Protein AF-A0A535TZI4-F1 (afdb_monomer)

Foldseek 3Di:
DDDDPDDPPDPDCPPPLVNQQDPADWDWDPVCCVVPVPDTDTDGCNCSRVVRD

Nearest PDB structures (foldseek):
  4l27-assembly1_D  TM=6.197E-01  e=5.116E-02  Homo sapiens

Secondary structure (DSSP, 8-state):
----------------GGGGSS---EEEE-TTTTT-TT--EEEE-GGGSTT--

Structure (mmCIF, N/CA/C/O backbone):
data_AF-A0A535TZI4-F1
#
_entry.id   AF-A0A535TZI4-F1
#
loop_
_atom_site.group_PDB
_atom_site.id
_atom_site.type_symbol
_atom_site.label_atom_id
_atom_site.label_alt_id
_atom_site.label_comp_id
_atom_site.label_asym_id
_atom_site.label_entity_id
_atom_site.label_seq_id
_atom_site.pdbx_PDB_ins_code
_atom_site.Cartn_x
_atom_site.Cartn_y
_atom_site.Cartn_z
_atom_site.occupancy
_atom_site.B_iso_or_equiv
_atom_site.auth_seq_id
_atom_site.auth_comp_id
_atom_site.auth_asym_id
_atom_site.auth_atom_id
_atom_site.pdbx_PDB_model_num
ATOM 1 N N . MET A 1 1 ? 13.574 -25.610 -45.496 1.00 51.25 1 MET A N 1
ATOM 2 C CA . MET A 1 1 ? 13.111 -25.174 -44.162 1.00 51.25 1 MET A CA 1
ATOM 3 C C . MET A 1 1 ? 13.134 -23.651 -44.129 1.00 51.25 1 MET A C 1
ATOM 5 O O . MET A 1 1 ? 14.231 -23.108 -44.060 1.00 51.25 1 MET A O 1
ATOM 9 N N . PRO A 1 2 ? 12.006 -22.939 -44.290 1.00 52.28 2 PRO A N 1
ATOM 10 C CA . PRO A 1 2 ? 12.040 -21.482 -44.291 1.00 52.28 2 PRO A CA 1
ATOM 11 C C . PRO A 1 2 ? 12.246 -20.975 -42.857 1.00 52.28 2 PRO A C 1
ATOM 13 O O . PRO A 1 2 ? 11.626 -21.470 -41.915 1.00 52.28 2 PRO A O 1
ATOM 16 N N . HIS A 1 3 ? 13.165 -20.026 -42.690 1.00 49.50 3 HIS A N 1
ATOM 17 C CA . HIS A 1 3 ? 13.423 -19.356 -41.421 1.00 49.50 3 HIS A CA 1
ATOM 18 C C . HIS A 1 3 ? 12.173 -18.600 -40.959 1.00 49.50 3 HIS A C 1
ATOM 20 O O . HIS A 1 3 ? 11.611 -17.788 -41.691 1.00 49.50 3 HIS A O 1
ATOM 26 N N . ARG A 1 4 ? 11.732 -18.887 -39.733 1.00 55.28 4 ARG A N 1
ATOM 27 C CA . ARG A 1 4 ? 10.614 -18.211 -39.077 1.00 55.28 4 ARG A CA 1
ATOM 28 C C . ARG A 1 4 ? 11.059 -16.783 -38.756 1.00 55.28 4 ARG A C 1
ATOM 30 O O . ARG A 1 4 ? 11.878 -16.588 -37.862 1.00 55.28 4 ARG A O 1
ATOM 37 N N . ALA A 1 5 ? 10.565 -15.804 -39.510 1.00 60.59 5 ALA A N 1
ATOM 38 C CA . ALA A 1 5 ? 10.755 -14.398 -39.181 1.00 60.59 5 ALA A CA 1
ATOM 39 C C . ALA A 1 5 ? 10.150 -14.133 -37.793 1.00 60.59 5 ALA A C 1
ATOM 41 O O . ALA A 1 5 ? 9.000 -14.492 -37.532 1.00 60.59 5 ALA A O 1
ATOM 42 N N . LEU A 1 6 ? 10.945 -13.557 -36.893 1.00 59.97 6 LEU A N 1
ATOM 43 C CA . LEU A 1 6 ? 10.472 -13.068 -35.604 1.00 59.97 6 LEU A CA 1
ATOM 44 C C . LEU A 1 6 ? 9.518 -11.905 -35.889 1.00 59.97 6 LEU A C 1
ATOM 46 O O . LEU A 1 6 ? 9.949 -10.840 -36.324 1.00 59.97 6 LEU A O 1
ATOM 50 N N . SER A 1 7 ? 8.218 -12.114 -35.700 1.00 62.09 7 SER A N 1
ATOM 5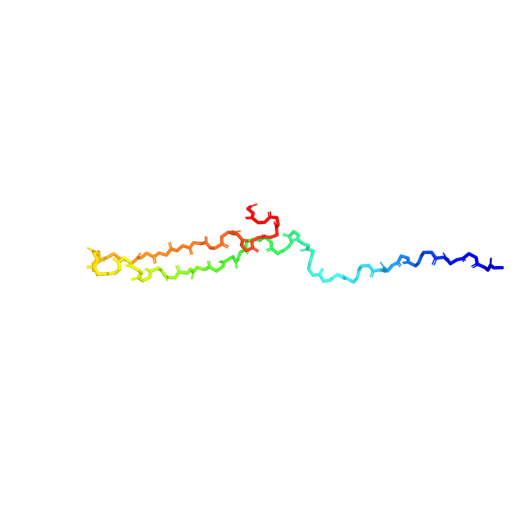1 C CA . SER A 1 7 ? 7.243 -11.031 -35.753 1.00 62.09 7 SER A CA 1
ATOM 52 C C . SER A 1 7 ? 7.433 -10.162 -34.514 1.00 62.09 7 SER A C 1
ATOM 54 O O . SER A 1 7 ? 7.159 -10.604 -33.396 1.00 62.09 7 SER A O 1
ATOM 56 N N . VAL A 1 8 ? 7.915 -8.935 -34.705 1.00 66.12 8 VAL A N 1
ATOM 57 C CA . VAL A 1 8 ? 7.813 -7.892 -33.685 1.00 66.12 8 VAL A CA 1
ATOM 58 C C . VAL A 1 8 ? 6.328 -7.577 -33.569 1.00 66.12 8 VAL A C 1
ATOM 60 O O . VAL A 1 8 ? 5.737 -7.019 -34.488 1.00 66.12 8 VAL A O 1
ATOM 63 N N . PHE A 1 9 ? 5.702 -8.018 -32.481 1.00 64.56 9 PHE A N 1
ATOM 64 C CA . PHE A 1 9 ? 4.358 -7.569 -32.155 1.00 64.56 9 PHE A CA 1
ATOM 65 C C . PHE A 1 9 ? 4.445 -6.069 -31.883 1.00 64.56 9 PHE A C 1
ATOM 67 O O . PHE A 1 9 ? 5.241 -5.642 -31.042 1.00 64.56 9 PHE A O 1
ATOM 74 N N . GLU A 1 10 ? 3.667 -5.268 -32.610 1.00 61.38 10 GLU A N 1
ATOM 75 C CA . GLU A 1 10 ? 3.462 -3.880 -32.219 1.00 61.38 10 GLU A CA 1
ATOM 76 C C . GLU A 1 10 ? 2.904 -3.895 -30.795 1.00 61.38 10 GLU A C 1
ATOM 78 O O . GLU A 1 10 ? 1.866 -4.505 -30.529 1.00 61.38 10 GLU A O 1
ATOM 83 N N . ASN A 1 11 ? 3.646 -3.292 -29.862 1.00 62.44 11 ASN A N 1
ATOM 84 C CA . ASN A 1 11 ? 3.146 -3.039 -28.519 1.00 62.44 11 ASN A CA 1
ATOM 85 C C . ASN A 1 11 ? 1.923 -2.133 -28.679 1.00 62.44 11 ASN A C 1
ATOM 87 O O . ASN A 1 11 ? 2.062 -0.929 -28.897 1.00 62.44 11 ASN A O 1
ATOM 91 N N . LEU A 1 12 ? 0.731 -2.723 -28.606 1.00 61.44 12 LEU A N 1
ATOM 92 C CA . LEU A 1 12 ? -0.493 -1.970 -28.381 1.00 61.44 12 LEU A CA 1
ATOM 93 C C . LEU A 1 12 ? -0.273 -1.132 -27.113 1.00 61.44 12 LEU A C 1
ATOM 95 O O . LEU A 1 12 ? 0.273 -1.663 -26.142 1.00 61.44 12 LEU A O 1
ATOM 99 N N . PRO A 1 13 ? -0.640 0.160 -27.100 1.00 58.31 13 PRO A N 1
ATOM 100 C CA . PRO A 1 13 ? -0.438 1.026 -25.948 1.00 58.31 13 PRO A CA 1
ATOM 101 C C . PRO A 1 13 ? -1.481 0.711 -24.867 1.00 58.31 13 PRO A C 1
ATOM 103 O O . PRO A 1 13 ? -2.290 1.557 -24.493 1.00 58.31 13 PRO A O 1
ATOM 106 N N . ASP A 1 14 ? -1.456 -0.515 -24.351 1.00 62.16 14 ASP A N 1
ATOM 107 C CA . ASP A 1 14 ? -1.900 -0.768 -22.992 1.00 62.16 14 ASP A CA 1
ATOM 108 C C . ASP A 1 14 ? -0.968 0.026 -22.075 1.00 62.16 14 ASP A C 1
ATOM 110 O O . ASP A 1 14 ? 0.233 0.136 -22.345 1.00 62.16 14 ASP A O 1
ATOM 114 N N . GLN A 1 15 ? -1.535 0.657 -21.042 1.00 68.94 15 GLN A N 1
ATOM 115 C CA . GLN A 1 15 ? -0.794 1.570 -20.176 1.00 68.94 15 GLN A CA 1
ATOM 116 C C . GLN A 1 15 ? 0.570 0.988 -19.811 1.00 68.94 15 GLN A C 1
ATOM 118 O O . GLN A 1 15 ? 0.664 -0.142 -19.319 1.00 68.94 15 GLN A O 1
ATOM 123 N N . SER A 1 16 ? 1.627 1.756 -20.083 1.00 87.62 16 SER A N 1
ATOM 124 C CA . SER A 1 16 ? 2.991 1.283 -19.887 1.00 87.62 16 SER A CA 1
ATOM 125 C C . SER A 1 16 ? 3.171 0.807 -18.448 1.00 87.62 16 SER A C 1
ATOM 127 O O . SER A 1 16 ? 2.513 1.293 -17.526 1.00 87.62 16 SER A O 1
ATOM 129 N N . ILE A 1 17 ? 4.093 -0.127 -18.216 1.00 90.94 17 ILE A N 1
ATOM 130 C CA . ILE A 1 17 ? 4.344 -0.627 -16.858 1.00 90.94 17 ILE A CA 1
ATOM 131 C C . ILE A 1 17 ? 4.627 0.516 -15.866 1.00 90.94 17 ILE A C 1
ATOM 133 O O . ILE A 1 17 ? 4.192 0.453 -14.723 1.00 90.94 17 ILE A O 1
ATOM 137 N N . LEU A 1 18 ? 5.258 1.603 -16.321 1.00 92.31 18 LEU A N 1
ATOM 138 C CA . LEU A 1 18 ? 5.517 2.794 -15.511 1.00 92.31 18 LEU A CA 1
ATOM 139 C C . LEU A 1 18 ? 4.239 3.572 -15.156 1.00 92.31 18 LEU A C 1
ATOM 141 O O . LEU A 1 18 ? 4.160 4.145 -14.076 1.00 92.31 18 LEU A O 1
ATOM 145 N N . GLN A 1 19 ? 3.219 3.561 -16.017 1.00 92.38 19 GLN A N 1
ATOM 146 C CA . GLN A 1 19 ? 1.914 4.179 -15.741 1.00 92.38 19 GLN A CA 1
ATOM 147 C C . GLN A 1 19 ? 1.108 3.426 -14.671 1.00 92.38 19 GLN A C 1
ATOM 149 O O . GLN A 1 19 ? 0.127 3.962 -14.163 1.00 92.38 19 GLN A O 1
ATOM 154 N N . ARG A 1 20 ? 1.527 2.210 -14.298 1.00 91.62 20 ARG A N 1
ATOM 155 C CA . ARG A 1 20 ? 0.914 1.413 -13.225 1.00 91.62 20 ARG A CA 1
ATOM 156 C C . ARG A 1 20 ? 1.543 1.650 -11.844 1.00 91.62 20 ARG A C 1
ATOM 158 O O . ARG A 1 20 ? 1.137 0.989 -10.893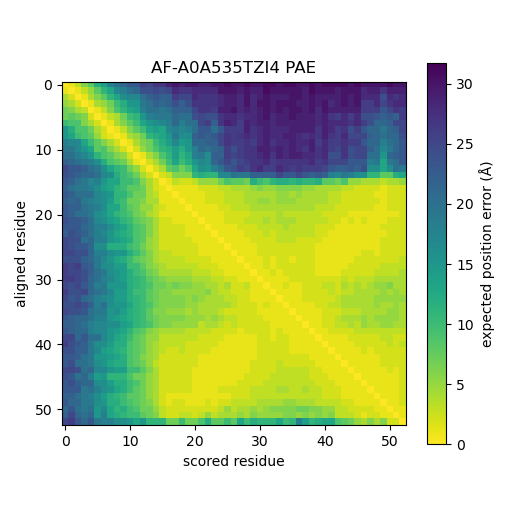 1.00 91.62 20 ARG A O 1
ATOM 165 N N . ILE A 1 21 ? 2.535 2.537 -11.727 1.00 94.75 21 ILE A N 1
ATOM 166 C CA . ILE A 1 21 ? 3.143 2.916 -10.442 1.00 94.75 21 ILE A CA 1
ATOM 167 C C . ILE A 1 21 ? 2.207 3.877 -9.694 1.00 94.75 21 ILE A C 1
ATOM 169 O O . ILE A 1 21 ? 1.694 4.840 -10.264 1.00 94.75 21 ILE A O 1
ATOM 173 N N . GLY A 1 22 ? 2.025 3.654 -8.395 1.00 94.44 22 GLY A N 1
ATOM 174 C CA . GLY A 1 22 ? 1.140 4.438 -7.541 1.00 94.44 22 GLY A CA 1
ATOM 175 C C . GLY A 1 22 ? -0.302 3.930 -7.557 1.00 94.44 22 GLY A C 1
ATOM 176 O O . GLY A 1 22 ? -0.579 2.812 -7.977 1.00 94.44 22 GLY A O 1
ATOM 177 N N . ASN A 1 23 ? -1.231 4.738 -7.026 1.00 96.56 23 ASN A N 1
ATOM 178 C CA . ASN A 1 23 ? -2.642 4.353 -6.821 1.00 96.56 23 ASN A CA 1
ATOM 179 C C . ASN A 1 23 ? -2.821 2.966 -6.175 1.00 96.56 23 ASN A C 1
ATOM 181 O O . ASN A 1 23 ? -3.774 2.236 -6.449 1.00 96.56 23 ASN A O 1
ATOM 185 N N . THR A 1 24 ? -1.886 2.606 -5.301 1.00 97.31 24 THR A N 1
ATOM 186 C CA . THR A 1 24 ? -1.884 1.344 -4.575 1.00 97.31 24 THR A CA 1
ATOM 187 C C . THR A 1 24 ? -2.989 1.345 -3.512 1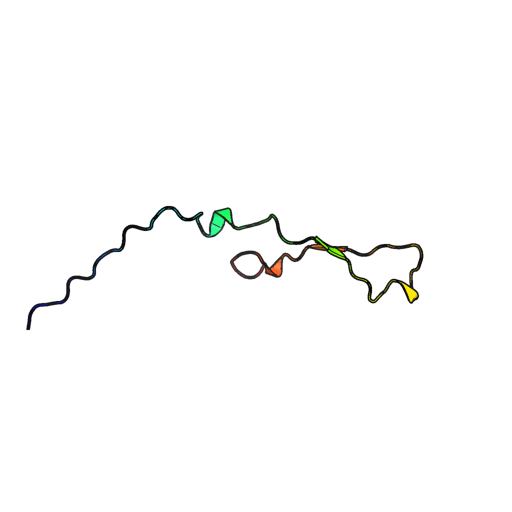.00 97.31 24 THR A C 1
ATOM 189 O O . THR A 1 24 ? -3.317 2.401 -2.956 1.00 97.31 24 THR A O 1
ATOM 192 N N . PRO A 1 25 ? -3.598 0.182 -3.212 1.00 98.19 25 PRO A N 1
ATOM 193 C CA . PRO A 1 25 ? -4.690 0.110 -2.249 1.00 98.19 2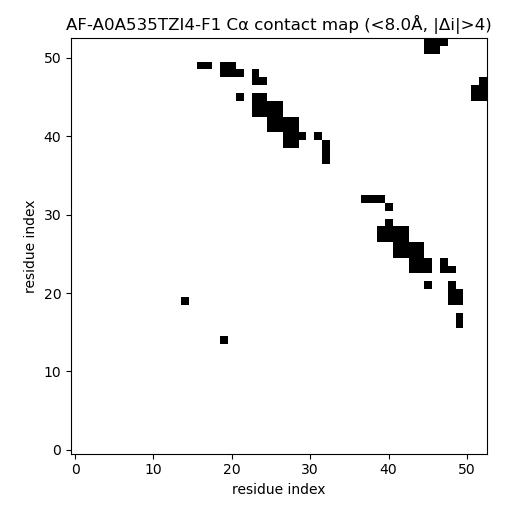5 PRO A CA 1
ATOM 194 C C . PRO A 1 25 ? -4.321 0.671 -0.871 1.00 98.19 25 PRO A C 1
ATOM 196 O O . PRO A 1 25 ? -3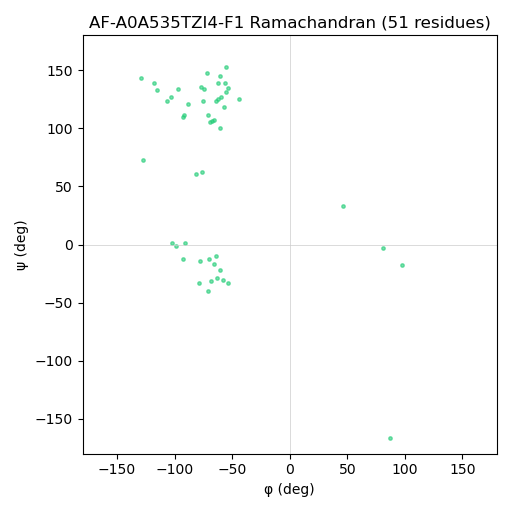.255 0.376 -0.328 1.00 98.19 25 PRO A O 1
ATOM 199 N N . LEU A 1 26 ? -5.251 1.413 -0.268 1.00 98.38 26 LEU A N 1
ATOM 200 C CA . LEU A 1 26 ? -5.220 1.738 1.154 1.00 98.38 26 LEU A CA 1
ATOM 201 C C . LEU A 1 26 ? -6.022 0.677 1.916 1.00 98.38 26 LEU A C 1
ATOM 203 O O . LEU A 1 26 ? -7.242 0.587 1.784 1.00 98.38 26 LEU A O 1
ATOM 207 N N . ILE A 1 27 ? -5.338 -0.144 2.705 1.00 98.00 27 ILE A N 1
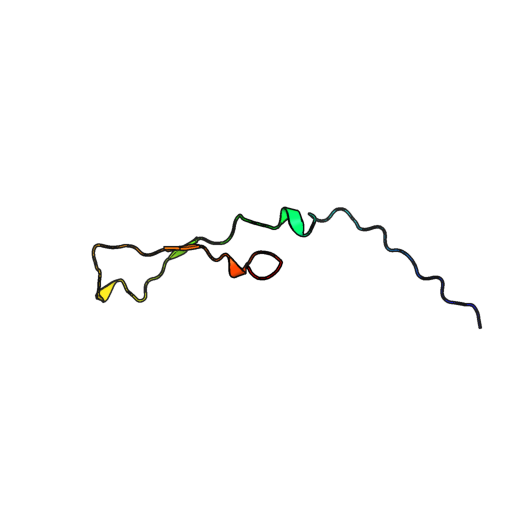ATOM 208 C CA . ILE A 1 27 ? -5.919 -1.292 3.403 1.00 98.00 27 ILE A CA 1
ATOM 209 C C . ILE A 1 27 ? -6.125 -0.936 4.873 1.00 98.00 27 ILE A C 1
ATOM 211 O O . ILE A 1 27 ? -5.184 -0.533 5.552 1.00 98.00 27 ILE A O 1
ATOM 215 N N . ARG A 1 28 ? -7.342 -1.127 5.393 1.00 97.56 28 ARG A N 1
ATOM 216 C CA . ARG A 1 28 ? -7.622 -1.000 6.832 1.00 97.56 28 ARG A CA 1
ATOM 217 C C . ARG A 1 28 ? -7.096 -2.221 7.586 1.00 97.56 28 ARG A C 1
ATOM 219 O O . ARG A 1 28 ? -7.525 -3.341 7.314 1.00 97.56 28 ARG A O 1
ATOM 226 N N . ILE A 1 29 ? -6.233 -2.004 8.576 1.00 97.81 29 ILE A N 1
ATOM 227 C CA . ILE A 1 29 ? -5.715 -3.069 9.442 1.00 97.81 29 ILE A CA 1
ATOM 228 C C . ILE A 1 29 ? -6.611 -3.178 10.676 1.00 97.81 29 ILE A C 1
ATOM 230 O O . ILE A 1 29 ? -6.598 -2.310 11.543 1.00 97.81 29 ILE A O 1
ATOM 234 N N . ARG A 1 30 ? -7.377 -4.271 10.764 1.00 96.88 30 ARG A N 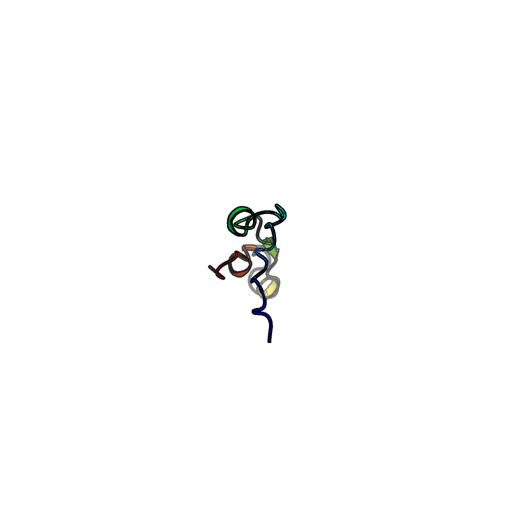1
ATOM 235 C CA . ARG A 1 30 ? -8.300 -4.521 11.886 1.00 96.88 30 ARG A CA 1
ATOM 236 C C . ARG A 1 30 ? -7.698 -5.336 13.033 1.00 96.88 30 ARG A C 1
ATOM 238 O O . ARG A 1 30 ? -8.272 -5.382 14.113 1.00 96.88 30 ARG A O 1
ATOM 245 N N . LEU A 1 31 ? -6.534 -5.955 12.816 1.00 97.12 31 LEU A N 1
ATOM 246 C CA . LEU A 1 31 ? -5.884 -6.845 13.790 1.00 97.12 31 LEU A CA 1
ATOM 247 C C . LEU A 1 31 ? -5.595 -6.157 15.137 1.00 97.12 31 LEU A C 1
ATOM 249 O O . LEU A 1 31 ? -5.626 -6.806 16.176 1.00 97.12 31 LEU A O 1
ATOM 253 N N . LEU A 1 32 ? -5.349 -4.845 15.110 1.00 95.31 32 LEU A N 1
ATOM 254 C CA . LEU A 1 32 ? -4.948 -4.045 16.268 1.00 95.31 32 LEU A CA 1
ATOM 255 C C . LEU A 1 32 ? -6.113 -3.277 16.921 1.00 95.31 32 LEU A C 1
ATOM 257 O O . LEU A 1 32 ? -5.912 -2.607 17.930 1.00 95.31 32 LEU A O 1
ATOM 261 N N . GLU A 1 33 ? -7.337 -3.373 16.384 1.00 96.19 33 GLU A N 1
ATOM 262 C CA . GLU A 1 33 ? -8.484 -2.573 16.857 1.00 96.19 33 GLU A CA 1
ATOM 263 C C . GLU A 1 33 ? -8.863 -2.888 18.316 1.00 96.19 33 GLU A C 1
ATOM 265 O O . GLU A 1 33 ? -9.349 -2.010 19.023 1.00 96.19 33 GLU A O 1
ATOM 270 N N . LYS A 1 34 ? -8.609 -4.114 18.802 1.00 96.00 34 LYS A N 1
ATOM 271 C CA . LYS A 1 34 ? -8.867 -4.485 20.206 1.00 96.00 34 LYS A CA 1
ATOM 272 C C . LYS A 1 34 ? -7.887 -3.822 21.179 1.00 96.00 34 LYS A C 1
ATOM 274 O O . LYS A 1 34 ? -8.287 -3.449 22.276 1.00 96.00 34 LYS A O 1
ATOM 279 N N . GLU A 1 35 ? -6.614 -3.732 20.803 1.00 98.06 35 GLU A N 1
ATOM 280 C CA . GLU A 1 35 ? -5.560 -3.165 21.653 1.00 98.06 35 GLU A CA 1
ATOM 281 C C . GLU A 1 35 ? -5.603 -1.632 21.641 1.00 98.06 35 GLU A C 1
ATOM 283 O O . GLU A 1 35 ? -5.374 -0.992 22.665 1.00 98.06 35 GLU A O 1
ATOM 288 N N . PHE A 1 36 ? -5.990 -1.044 20.506 1.00 97.56 36 PHE A N 1
ATOM 289 C CA . PHE A 1 36 ? -6.046 0.402 20.316 1.00 97.56 36 PHE A CA 1
ATOM 290 C C . PHE A 1 36 ? -7.425 0.843 19.794 1.00 97.56 36 PHE A C 1
ATOM 292 O O . PHE A 1 36 ? -7.552 1.246 18.636 1.00 97.56 36 PHE A O 1
ATOM 299 N N . PRO A 1 37 ? -8.474 0.826 20.635 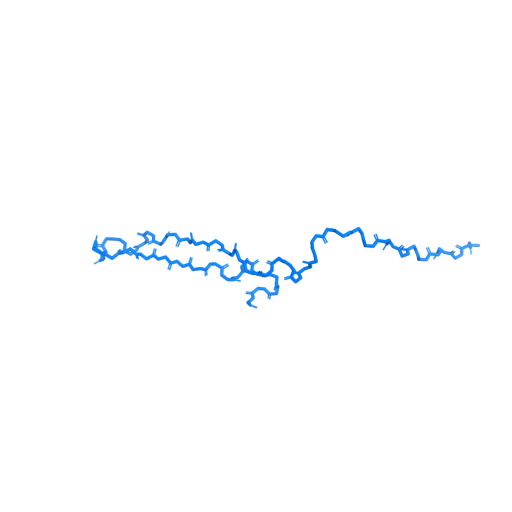1.00 96.12 37 PRO A N 1
ATOM 300 C CA . PRO A 1 37 ? -9.858 1.056 20.202 1.00 96.12 37 PRO A CA 1
ATOM 301 C C . PRO A 1 37 ? -10.134 2.470 19.670 1.00 96.12 37 PRO A C 1
ATOM 303 O O . PRO A 1 37 ? -11.140 2.699 19.001 1.00 96.12 37 PRO A O 1
ATOM 306 N N . HIS A 1 38 ? -9.252 3.428 19.957 1.00 98.06 38 HIS A N 1
ATOM 307 C CA . HIS A 1 38 ? -9.371 4.820 19.514 1.00 98.06 38 HIS A CA 1
ATOM 308 C C . HIS A 1 38 ? -8.469 5.156 18.321 1.00 98.06 38 HIS A C 1
ATOM 310 O O . HIS A 1 38 ? -8.456 6.298 17.867 1.00 98.06 38 HIS A O 1
ATOM 316 N N . ILE A 1 39 ? -7.709 4.182 17.811 1.00 97.88 39 ILE A N 1
ATOM 317 C CA . ILE A 1 39 ? -6.777 4.372 16.700 1.00 97.88 39 ILE A CA 1
ATOM 318 C C . ILE A 1 39 ? -7.254 3.533 15.519 1.00 97.88 39 ILE A C 1
ATOM 320 O O . ILE A 1 39 ? -7.571 2.356 15.657 1.00 97.88 39 ILE A O 1
ATOM 324 N N . THR A 1 40 ? -7.292 4.136 14.331 1.00 97.94 40 THR A N 1
ATOM 325 C CA . THR A 1 40 ? -7.536 3.394 13.089 1.00 97.94 40 THR A CA 1
ATOM 326 C C . THR A 1 40 ? -6.242 3.279 12.301 1.00 97.94 40 THR A C 1
ATOM 328 O O . THR A 1 40 ? -5.637 4.288 11.945 1.00 97.94 40 THR A O 1
ATOM 331 N N . PHE A 1 41 ? -5.844 2.048 11.997 1.00 97.94 41 PHE A N 1
ATOM 332 C CA . PHE A 1 41 ? -4.639 1.764 11.228 1.00 97.94 41 PHE A CA 1
ATOM 333 C C . PHE A 1 41 ? -4.974 1.531 9.758 1.00 97.94 41 PHE A C 1
ATOM 335 O O . PHE A 1 41 ? -5.874 0.756 9.419 1.00 97.94 41 PHE A O 1
ATOM 342 N N . TYR A 1 42 ? -4.190 2.159 8.887 1.00 98.12 42 TYR A N 1
ATOM 343 C CA . TYR A 1 42 ? -4.212 1.922 7.451 1.00 98.12 42 TYR A CA 1
ATOM 344 C C . TYR A 1 42 ? -2.795 1.653 6.951 1.00 98.12 42 TYR A C 1
ATOM 346 O O . TYR A 1 42 ? -1.844 2.280 7.414 1.00 98.12 42 TYR A O 1
ATOM 354 N N . ALA A 1 43 ? -2.664 0.746 5.989 1.00 97.50 43 ALA A N 1
ATOM 355 C CA . ALA A 1 43 ? -1.424 0.500 5.267 1.00 97.50 43 ALA A CA 1
ATOM 356 C C . ALA A 1 43 ? -1.612 0.798 3.783 1.00 97.50 43 ALA A C 1
ATOM 358 O O . ALA A 1 43 ? -2.630 0.437 3.192 1.00 97.50 43 ALA A O 1
ATOM 359 N N . LYS A 1 44 ? -0.610 1.436 3.183 1.00 98.19 44 LYS A N 1
ATOM 360 C CA . LYS A 1 44 ? -0.536 1.621 1.737 1.00 98.19 44 LYS A CA 1
ATOM 361 C C . LYS A 1 44 ? 0.172 0.412 1.131 1.00 98.19 44 LYS A C 1
ATOM 363 O O . LYS A 1 44 ? 1.300 0.104 1.514 1.00 98.19 44 LYS A O 1
ATOM 368 N N . ALA A 1 45 ? -0.502 -0.300 0.237 1.00 97.56 45 ALA A N 1
ATOM 369 C CA . ALA A 1 45 ? -0.036 -1.574 -0.296 1.00 97.56 45 ALA A CA 1
ATOM 370 C C . ALA A 1 45 ? 0.996 -1.398 -1.424 1.00 97.56 45 ALA A C 1
ATOM 372 O O . ALA A 1 45 ? 0.762 -1.821 -2.552 1.00 97.56 45 ALA A O 1
ATOM 373 N N . GLU A 1 46 ? 2.135 -0.758 -1.141 1.00 97.69 46 GLU A N 1
ATOM 374 C CA . GLU A 1 46 ? 3.154 -0.411 -2.152 1.00 97.69 46 GLU A CA 1
ATOM 375 C C . GLU A 1 46 ? 3.748 -1.621 -2.885 1.00 97.69 46 GLU A C 1
ATOM 377 O O . GLU A 1 46 ? 4.178 -1.492 -4.026 1.00 97.69 46 GLU A O 1
ATOM 382 N N . TRP A 1 47 ? 3.672 -2.819 -2.303 1.00 96.56 47 TRP A N 1
ATOM 383 C CA . TRP A 1 47 ? 4.073 -4.059 -2.976 1.00 96.56 47 TRP A CA 1
ATOM 384 C C . TRP A 1 47 ? 3.218 -4.399 -4.213 1.00 96.56 47 TRP A C 1
ATOM 386 O O . TRP A 1 47 ? 3.559 -5.312 -4.961 1.00 96.56 47 TRP A O 1
ATOM 396 N N . PHE A 1 48 ? 2.108 -3.684 -4.445 1.00 96.12 48 PHE A N 1
ATOM 397 C CA . PHE A 1 48 ? 1.330 -3.760 -5.686 1.00 96.12 48 PHE A CA 1
ATOM 398 C C . 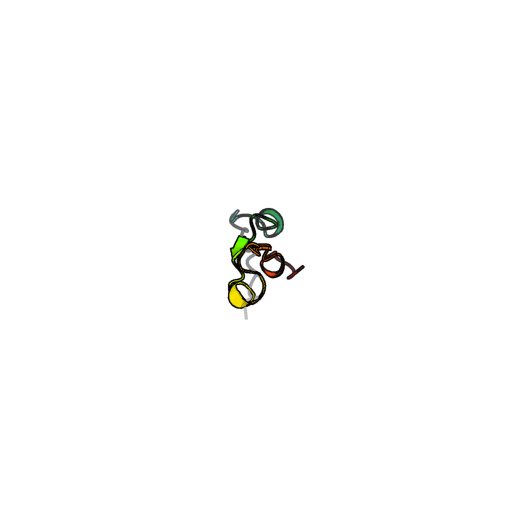PHE A 1 48 ? 1.954 -2.986 -6.852 1.00 96.12 48 PHE A C 1
ATOM 400 O O . PHE A 1 48 ? 1.534 -3.194 -7.994 1.00 96.12 48 PHE A O 1
ATOM 407 N N . ASN A 1 49 ? 2.931 -2.109 -6.599 1.00 96.56 49 ASN A N 1
ATOM 408 C CA . ASN A 1 49 ? 3.652 -1.450 -7.678 1.00 96.56 49 ASN A CA 1
ATOM 409 C C . ASN A 1 49 ? 4.369 -2.494 -8.548 1.00 96.56 49 ASN A C 1
ATOM 411 O O . ASN A 1 49 ? 4.889 -3.495 -8.043 1.00 96.56 49 ASN A O 1
ATOM 415 N N . PRO A 1 50 ? 4.460 -2.263 -9.864 1.00 94.06 50 PRO A N 1
ATOM 416 C CA . PRO A 1 50 ? 5.365 -3.025 -10.710 1.00 94.06 50 PRO A CA 1
ATOM 417 C C . PRO A 1 50 ? 6.800 -2.939 -10.172 1.00 94.06 50 PRO A C 1
ATOM 419 O O . PRO A 1 50 ? 7.279 -1.854 -9.869 1.00 94.06 50 PRO A O 1
ATOM 422 N N . GLY A 1 51 ? 7.474 -4.082 -10.041 1.00 93.19 51 GLY A N 1
ATOM 423 C CA . GLY A 1 51 ? 8.779 -4.185 -9.370 1.00 93.19 51 GLY A CA 1
ATOM 424 C C . GLY A 1 51 ? 8.690 -4.646 -7.910 1.00 93.19 51 GLY A C 1
ATOM 425 O O . GLY A 1 51 ? 9.672 -5.163 -7.388 1.00 93.19 51 GLY A O 1
ATOM 426 N N . GLY A 1 52 ? 7.508 -4.561 -7.289 1.00 92.06 52 GLY A N 1
ATOM 427 C CA . GLY A 1 52 ? 7.246 -5.063 -5.936 1.00 92.06 52 GLY A CA 1
ATOM 428 C C . GLY A 1 52 ? 7.702 -4.142 -4.799 1.00 92.06 52 GLY A C 1
ATOM 429 O O . GLY A 1 52 ? 7.447 -4.469 -3.639 1.00 92.06 52 GLY A O 1
ATOM 430 N N . SER A 1 53 ? 8.339 -3.008 -5.111 1.00 80.69 53 SER A N 1
ATOM 431 C CA . SER A 1 53 ? 8.720 -1.943 -4.171 1.00 80.69 53 SER A CA 1
ATOM 432 C C . SER A 1 53 ? 8.948 -0.624 -4.892 1.00 80.69 53 SER A C 1
ATOM 434 O O . SER A 1 53 ? 9.673 -0.671 -5.913 1.00 80.69 53 SER A O 1
#

Solvent-accessible surface area (backbone atoms only — not comparable to full-atom values): 3649 Å² total; per-residue (Å²): 134,85,79,81,76,82,77,79,72,77,79,70,88,62,81,50,73,74,74,51,54,62,96,48,56,77,42,77,52,66,89,53,37,83,84,35,76,90,56,86,48,71,45,72,42,51,59,68,22,70,88,49,102

Sequence (53 aa):
MPHRALSVFENLPDQSILQRIGNTPLIRIRLLEKEFPHITFYAKAEWFNPGGS

pLDDT: mean 85.43, std 16.64, range [49.5, 98.38]

Radius of gyration: 21.48 Å; Cα contacts (8 Å, |Δi|>4): 44; chains: 1; bounding box: 23×30×66 Å

Mean predicted aligned error: 10.15 Å